Protein AF-A0A920QM39-F1 (afdb_monomer)

pLDDT: mean 79.37, std 17.91, range [29.55, 96.56]

Secondary structure (DSSP, 8-state):
-EEEE-SSEEEEE-----SS--------EEEEESSS---------TTT-EEEEEEEEETTEEEEEEEE------SSSGGGGG----------GGGS---B-TTT--B------EEEEPPTT--TT-EEEEHHHHHHHHHHHHTT----SSGGG-SS-TTS--SSPPPGGG--

Mean predicted aligned error: 9.25 Å

Solvent-accessible surface area (backbone atoms only — not comparable to full-atom values): 10254 Å² total; per-residue (Å²): 91,33,27,42,33,37,91,22,28,29,39,25,39,81,75,74,96,64,101,68,76,88,82,80,61,76,48,52,76,42,69,38,56,57,95,84,52,75,64,71,77,74,89,66,62,68,86,52,24,24,39,30,42,41,42,79,73,57,88,55,26,38,40,35,40,57,74,42,60,23,57,55,41,91,62,96,54,72,66,41,58,67,49,85,61,51,81,24,60,32,72,58,71,77,23,56,51,52,37,43,37,44,87,76,60,48,75,53,80,88,68,82,69,47,81,42,75,46,56,95,88,60,50,74,33,25,33,34,31,30,52,56,53,27,51,50,46,31,52,61,32,53,74,64,41,64,70,31,98,47,79,94,35,37,84,72,53,89,84,62,86,61,89,84,68,81,59,82,86,79,58,133

Foldseek 3Di:
DKWKAFQFWIAAADDDDDPDDDDADAADEDEDEDPPDPPPDPPPDLLQYFYWYWDDPDQQKIKIDGPAFRDQDDDPDPCSNVRPDGDNGAHPPQNYAQQQDQEQRDGDPDGDIDMDHDDPPDDHRMIMGRVVSSVVNNVVNPVSHFFPPDPPSDSDDQPDDDPCRDDPVPDD

Structure (mmCIF, N/CA/C/O backbone):
data_AF-A0A920QM39-F1
#
_entry.id   AF-A0A920QM39-F1
#
loop_
_atom_site.group_PDB
_atom_site.id
_atom_site.type_symbol
_atom_site.label_atom_id
_atom_site.label_alt_id
_atom_site.label_comp_id
_atom_site.label_asym_id
_atom_site.label_entity_id
_atom_site.label_seq_id
_atom_site.pdbx_PDB_ins_code
_atom_site.Cartn_x
_atom_site.Cartn_y
_atom_site.Cartn_z
_atom_site.occupancy
_atom_site.B_iso_or_equiv
_atom_site.auth_seq_id
_atom_site.auth_comp_id
_atom_site.auth_asym_id
_atom_site.auth_atom_id
_atom_site.pdbx_PDB_model_num
ATOM 1 N N . MET A 1 1 ? -19.073 -0.508 3.713 1.00 88.88 1 MET A N 1
ATOM 2 C CA . MET A 1 1 ? -17.638 -0.469 3.355 1.00 88.88 1 MET A CA 1
ATOM 3 C C . MET A 1 1 ? -17.481 -0.889 1.905 1.00 88.88 1 MET A C 1
ATOM 5 O O . MET A 1 1 ? -18.348 -1.595 1.390 1.00 88.88 1 MET A O 1
ATOM 9 N N . VAL A 1 2 ? -16.412 -0.438 1.258 1.00 91.12 2 VAL A N 1
ATOM 10 C CA . VAL A 1 2 ? -16.083 -0.749 -0.137 1.00 91.12 2 VAL A CA 1
ATOM 11 C C . VAL A 1 2 ? -14.698 -1.377 -0.187 1.00 91.12 2 VAL A C 1
ATOM 13 O O . VAL A 1 2 ? -13.801 -0.955 0.542 1.00 91.12 2 VAL A O 1
ATOM 16 N N . ARG A 1 3 ? -14.530 -2.377 -1.046 1.00 94.12 3 ARG A N 1
ATOM 17 C CA . ARG A 1 3 ? -13.224 -2.898 -1.421 1.00 94.12 3 ARG A CA 1
ATOM 18 C C . ARG A 1 3 ? -12.789 -2.209 -2.709 1.00 94.12 3 ARG A C 1
ATOM 20 O O . ARG A 1 3 ? -13.507 -2.231 -3.712 1.00 94.12 3 ARG A O 1
ATOM 27 N N . VAL A 1 4 ? -11.619 -1.588 -2.670 1.00 92.69 4 VAL A N 1
ATOM 28 C CA . VAL A 1 4 ? -10.991 -0.954 -3.827 1.00 92.69 4 VAL A CA 1
ATOM 29 C C . VAL A 1 4 ? -9.941 -1.911 -4.359 1.00 92.69 4 VAL A C 1
ATOM 31 O O . VAL A 1 4 ? -8.912 -2.126 -3.724 1.00 92.69 4 VAL A O 1
ATOM 34 N N . ASN A 1 5 ? -10.225 -2.519 -5.505 1.00 95.19 5 ASN A N 1
ATOM 35 C CA . ASN A 1 5 ? -9.326 -3.456 -6.160 1.00 95.19 5 ASN A CA 1
ATOM 36 C C . ASN A 1 5 ? -8.409 -2.706 -7.127 1.00 95.19 5 ASN A C 1
ATOM 38 O O . ASN A 1 5 ? -8.879 -1.956 -7.990 1.00 95.19 5 ASN A O 1
ATOM 42 N N . THR A 1 6 ? -7.113 -2.946 -6.994 1.00 95.00 6 THR A N 1
ATOM 43 C CA . THR A 1 6 ? -6.061 -2.442 -7.875 1.00 95.00 6 THR A CA 1
ATOM 44 C C . THR A 1 6 ? -5.504 -3.586 -8.727 1.00 95.00 6 THR A C 1
ATOM 46 O O . THR A 1 6 ? -5.947 -4.730 -8.633 1.00 95.00 6 THR A O 1
ATOM 49 N N . GLU A 1 7 ? -4.516 -3.300 -9.577 1.00 95.31 7 GLU A N 1
ATOM 50 C CA . GLU A 1 7 ? -3.866 -4.331 -10.396 1.00 95.31 7 GLU A CA 1
ATOM 51 C C . GLU A 1 7 ? -3.104 -5.380 -9.558 1.00 95.31 7 GLU A C 1
ATOM 53 O O . GLU A 1 7 ? -3.021 -6.544 -9.952 1.00 95.31 7 GLU A O 1
ATOM 58 N N . ILE A 1 8 ? -2.575 -4.989 -8.393 1.00 96.44 8 ILE A N 1
ATOM 59 C CA . ILE A 1 8 ? -1.690 -5.835 -7.570 1.00 96.44 8 ILE A CA 1
ATOM 60 C C . ILE A 1 8 ? -2.297 -6.221 -6.220 1.00 96.44 8 ILE A C 1
ATOM 62 O O . ILE A 1 8 ? -1.632 -6.871 -5.418 1.00 96.44 8 ILE A O 1
ATOM 66 N N . GLY A 1 9 ? -3.537 -5.826 -5.929 1.00 95.75 9 GLY A N 1
ATOM 67 C CA . GLY A 1 9 ? -4.114 -6.066 -4.616 1.00 95.75 9 GLY A CA 1
ATOM 68 C C . GLY A 1 9 ? -5.436 -5.357 -4.375 1.00 95.75 9 GLY A C 1
ATOM 69 O O . GLY A 1 9 ? -6.193 -5.069 -5.302 1.00 95.75 9 GLY A O 1
ATOM 70 N N . TYR A 1 10 ? -5.728 -5.098 -3.104 1.00 95.56 10 TYR A N 1
ATOM 71 C CA . TYR A 1 10 ? -6.900 -4.333 -2.702 1.00 95.56 10 TYR A CA 1
ATOM 72 C C . TYR A 1 10 ? -6.719 -3.701 -1.328 1.00 95.56 10 TYR A C 1
ATOM 74 O O . TYR A 1 10 ? -5.891 -4.138 -0.530 1.00 95.56 10 TYR A O 1
ATOM 82 N N . PHE A 1 11 ? -7.551 -2.710 -1.028 1.00 94.25 11 PHE A N 1
ATOM 83 C CA . PHE A 1 11 ? -7.744 -2.223 0.333 1.00 94.25 11 PHE A CA 1
ATOM 84 C C . PHE A 1 11 ? -9.229 -1.987 0.627 1.00 94.25 11 PHE A C 1
ATOM 86 O O . PHE A 1 11 ? -10.0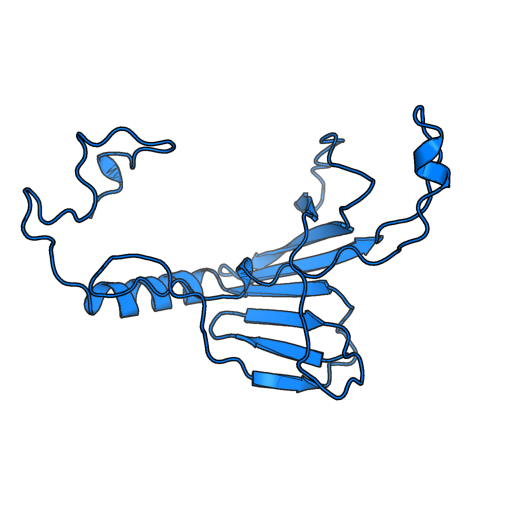38 -1.805 -0.289 1.00 94.25 11 PHE A O 1
ATOM 93 N N . VAL A 1 12 ? -9.592 -1.986 1.908 1.00 92.69 12 VAL A N 1
ATOM 94 C CA . VAL A 1 12 ? -10.978 -1.828 2.364 1.00 92.69 12 VAL A CA 1
ATOM 95 C C . VAL A 1 12 ? -11.168 -0.474 3.033 1.00 92.69 12 VAL A C 1
ATOM 97 O O . VAL A 1 12 ? -10.503 -0.141 4.012 1.00 92.69 12 VAL A O 1
ATOM 100 N N . ALA A 1 13 ? -12.124 0.298 2.524 1.00 88.50 13 ALA A N 1
ATOM 101 C CA . ALA A 1 13 ? -12.404 1.654 2.968 1.00 88.50 13 ALA A CA 1
ATOM 102 C C . ALA A 1 13 ? -13.851 1.842 3.443 1.00 88.50 13 ALA A C 1
ATOM 104 O O . ALA A 1 13 ? -14.788 1.135 3.043 1.00 88.50 13 ALA A O 1
ATOM 105 N N . ARG A 1 14 ? -14.051 2.856 4.291 1.00 85.88 14 ARG A N 1
ATOM 106 C CA . ARG A 1 14 ? -15.384 3.392 4.580 1.00 85.88 14 ARG A CA 1
ATOM 107 C C . ARG A 1 14 ? -15.861 4.220 3.391 1.00 85.88 14 ARG A C 1
ATOM 109 O O . ARG A 1 14 ?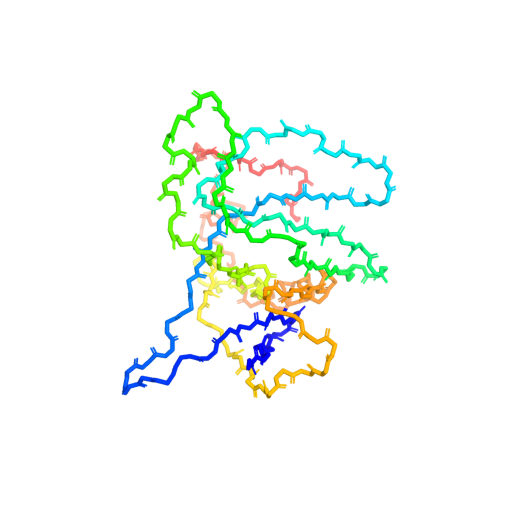 -15.070 4.845 2.696 1.00 85.88 14 ARG A O 1
ATOM 116 N N . VAL A 1 15 ? -17.170 4.200 3.172 1.00 81.38 15 VAL A N 1
ATOM 117 C CA . VAL A 1 15 ? -17.829 5.053 2.182 1.00 81.38 15 VAL A CA 1
ATOM 118 C C . VAL A 1 15 ? -18.588 6.106 2.964 1.00 81.38 15 VAL A C 1
ATOM 120 O O . VAL A 1 15 ? -19.407 5.753 3.813 1.00 81.38 15 VAL A O 1
ATOM 123 N N . PHE A 1 16 ? -18.310 7.371 2.682 1.00 75.50 16 PHE A N 1
ATOM 124 C CA . PHE A 1 16 ? -19.074 8.492 3.209 1.00 75.50 16 PHE A CA 1
ATOM 125 C C . PHE A 1 16 ? -20.003 8.987 2.102 1.00 75.50 16 PHE A C 1
ATOM 127 O O . PHE A 1 16 ? -19.559 9.260 0.989 1.00 75.50 16 PHE A O 1
ATOM 134 N N . GLY A 1 17 ? -21.304 9.051 2.387 1.00 64.69 17 GLY A N 1
ATOM 135 C CA . GLY A 1 17 ? -22.278 9.609 1.455 1.00 64.69 17 GLY A CA 1
ATOM 136 C C . GLY A 1 17 ? -22.144 11.128 1.425 1.00 64.69 17 GLY A C 1
ATOM 137 O O . GLY A 1 17 ? -22.541 11.790 2.378 1.00 64.69 17 GLY A O 1
ATOM 138 N N . GLY A 1 18 ? -21.576 11.674 0.352 1.00 61.56 18 GLY A N 1
ATOM 139 C CA . GLY A 1 18 ? -21.442 13.113 0.128 1.00 61.56 18 GLY A CA 1
ATOM 140 C C . GLY A 1 18 ? -21.564 13.453 -1.358 1.00 61.56 18 GLY A C 1
ATOM 141 O O . GLY A 1 18 ? -21.238 12.635 -2.213 1.00 61.56 18 GLY A O 1
ATOM 142 N N . GLN A 1 19 ? -22.053 14.657 -1.670 1.00 48.56 19 GLN A N 1
ATOM 143 C CA . GLN A 1 19 ? -22.350 15.103 -3.043 1.00 48.56 19 GLN A CA 1
ATOM 144 C C . GLN A 1 19 ? -21.109 15.391 -3.908 1.00 48.56 19 GLN A C 1
ATOM 146 O O . GLN A 1 19 ? -21.244 15.613 -5.109 1.00 48.56 19 GLN A O 1
ATOM 151 N N . LYS A 1 20 ? -19.905 15.400 -3.328 1.00 46.44 20 LYS A N 1
ATOM 152 C CA . LYS A 1 20 ? -18.647 15.631 -4.043 1.00 46.44 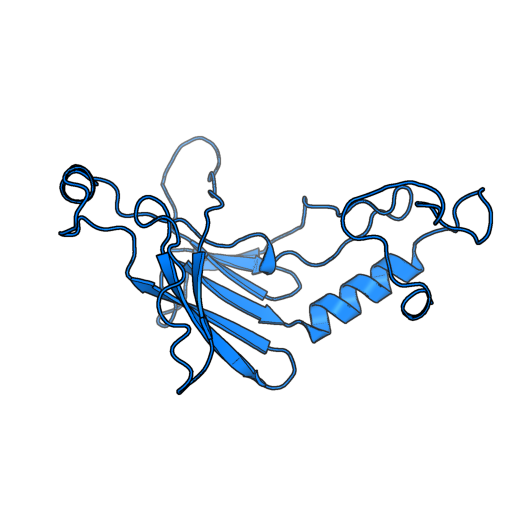20 LYS A CA 1
ATOM 153 C C . LYS A 1 20 ? -17.600 14.650 -3.534 1.00 46.44 20 LYS A C 1
ATOM 155 O O . LYS A 1 20 ? -17.257 14.705 -2.364 1.00 46.44 20 LYS A O 1
ATOM 160 N N . GLU A 1 21 ? -17.180 13.768 -4.438 1.00 50.00 21 GLU A N 1
ATOM 161 C CA . GLU A 1 21 ? -15.933 12.990 -4.461 1.00 50.00 21 GLU A CA 1
ATOM 162 C C . GLU A 1 21 ? -15.513 12.287 -3.153 1.00 50.00 21 GLU A C 1
ATOM 164 O O . GLU A 1 21 ? -15.209 12.896 -2.133 1.00 50.00 21 GLU A O 1
ATOM 169 N N . CYS A 1 22 ? -15.435 10.953 -3.196 1.00 42.34 22 CYS A N 1
ATOM 170 C CA . CYS A 1 22 ? -14.924 10.143 -2.089 1.00 42.34 22 CYS A CA 1
ATOM 171 C C . CYS A 1 22 ? -13.432 10.441 -1.849 1.00 42.34 22 CYS A C 1
ATOM 173 O O . CYS A 1 22 ? -12.568 9.880 -2.520 1.00 42.34 22 CYS A O 1
ATOM 175 N N . VAL A 1 23 ? -13.130 11.308 -0.882 1.00 41.72 23 VAL A N 1
ATOM 176 C CA . VAL A 1 23 ? -11.761 11.571 -0.422 1.00 41.72 23 VAL A CA 1
ATOM 177 C C . VAL A 1 23 ? -11.283 10.384 0.406 1.00 41.72 23 VAL A C 1
ATOM 179 O O . VAL A 1 23 ? -11.894 10.025 1.413 1.00 41.72 23 VAL A O 1
ATOM 182 N N . LEU A 1 24 ? -10.175 9.779 -0.011 1.00 45.09 24 LEU A N 1
ATOM 183 C CA . LEU A 1 24 ? -9.554 8.669 0.692 1.00 45.09 24 LEU A CA 1
ATOM 184 C C . LEU A 1 24 ? -8.197 9.122 1.246 1.00 45.09 24 LEU A C 1
ATOM 186 O O . LEU A 1 24 ? -7.283 9.448 0.494 1.00 45.09 24 LEU A O 1
ATOM 190 N N . VAL A 1 25 ? -8.066 9.169 2.572 1.00 45.00 25 VAL A N 1
ATOM 191 C CA . VAL A 1 25 ? -6.897 9.742 3.264 1.00 45.0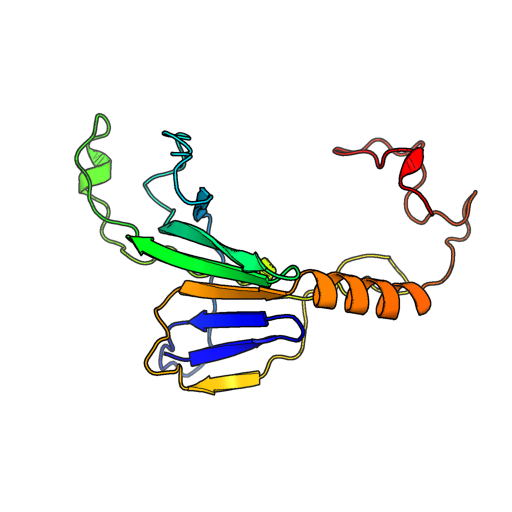0 25 VAL A CA 1
ATOM 192 C C . VAL A 1 25 ? -5.814 8.682 3.511 1.00 45.00 25 VAL A C 1
ATOM 194 O O . VAL A 1 25 ? -6.108 7.552 3.908 1.00 45.00 25 VAL A O 1
ATOM 197 N N . LEU A 1 26 ? -4.556 9.059 3.262 1.00 38.09 26 LEU A N 1
ATOM 198 C CA . LEU A 1 26 ? -3.334 8.297 3.545 1.00 38.09 26 LEU A CA 1
ATOM 199 C C . LEU A 1 26 ? -2.803 8.665 4.938 1.00 38.09 26 LEU A C 1
ATOM 201 O O . LEU A 1 26 ? -2.615 9.851 5.197 1.00 38.09 26 LEU A O 1
ATOM 205 N N . LEU A 1 27 ? -2.489 7.692 5.799 1.00 52.66 27 LEU A N 1
ATOM 206 C CA . LEU A 1 27 ? -1.886 7.948 7.116 1.00 52.66 27 LEU A CA 1
ATOM 207 C C . LEU A 1 27 ? -0.900 6.843 7.537 1.00 52.66 27 LEU A C 1
ATOM 209 O O . LEU A 1 27 ? -0.793 5.808 6.891 1.00 52.66 27 LEU A O 1
ATOM 213 N N . LEU A 1 28 ? -0.097 7.131 8.562 1.00 44.19 28 LEU A N 1
ATOM 214 C CA . LEU A 1 28 ? 1.066 6.356 9.009 1.00 44.19 28 LEU A CA 1
ATOM 215 C C . LEU A 1 28 ? 0.642 5.120 9.830 1.00 44.19 28 LEU A C 1
ATOM 217 O O . LEU A 1 28 ? -0.314 5.178 10.599 1.00 44.19 28 LEU A O 1
ATOM 221 N N . PHE A 1 29 ? 1.384 4.013 9.734 1.00 47.53 29 PHE A N 1
ATOM 222 C CA . PHE A 1 29 ? 1.049 2.759 10.427 1.00 47.53 29 PHE A CA 1
ATOM 223 C C . PHE A 1 29 ? 2.114 2.336 11.428 1.00 47.53 29 PHE A C 1
ATOM 225 O O . PHE A 1 29 ? 3.306 2.603 11.261 1.00 47.53 29 PHE A O 1
ATOM 232 N N . ARG A 1 30 ? 1.669 1.623 12.464 1.00 45.88 30 ARG A N 1
ATOM 233 C CA . ARG A 1 30 ? 2.528 0.898 13.392 1.00 45.88 30 ARG A CA 1
ATOM 234 C C . ARG A 1 30 ? 2.382 -0.594 13.145 1.00 45.88 30 ARG A C 1
ATOM 236 O O . ARG A 1 30 ? 1.311 -1.148 13.358 1.00 45.88 30 ARG A O 1
ATOM 243 N N . THR A 1 31 ? 3.461 -1.233 12.726 1.00 47.94 31 THR A N 1
ATOM 244 C CA . THR A 1 31 ? 3.435 -2.617 12.248 1.00 47.94 31 THR A CA 1
ATOM 245 C C . THR A 1 31 ? 3.869 -3.605 13.326 1.00 47.94 31 THR A C 1
ATOM 247 O O . THR A 1 31 ? 4.900 -3.401 13.968 1.00 47.94 31 THR A O 1
ATOM 250 N N . THR A 1 32 ? 3.136 -4.705 13.472 1.00 46.56 32 THR A N 1
ATOM 251 C CA . THR A 1 32 ? 3.663 -5.981 13.970 1.00 46.56 32 THR A CA 1
ATOM 252 C C . THR A 1 32 ? 3.952 -6.866 12.758 1.00 46.56 32 THR A C 1
ATOM 254 O O . THR A 1 32 ? 3.116 -6.977 11.864 1.00 46.56 32 THR A O 1
ATOM 257 N N . LEU A 1 33 ? 5.161 -7.423 12.668 1.00 35.69 33 LEU A N 1
ATOM 258 C CA . LEU A 1 33 ? 5.562 -8.335 11.594 1.00 35.69 33 LEU A CA 1
ATOM 259 C C . LEU A 1 33 ? 5.726 -9.734 12.187 1.00 35.69 33 LEU A C 1
ATOM 261 O O . LEU A 1 33 ? 6.586 -9.925 13.039 1.00 35.69 33 LEU A O 1
ATOM 265 N N . GLY A 1 34 ? 4.935 -10.692 11.698 1.00 30.42 34 GLY A N 1
ATOM 266 C CA . GLY A 1 34 ? 5.154 -12.122 11.922 1.00 30.42 34 GLY A CA 1
ATOM 267 C C . GLY A 1 34 ? 4.822 -12.662 13.323 1.00 30.42 34 GLY A C 1
ATOM 268 O O . GLY A 1 34 ? 4.890 -11.981 14.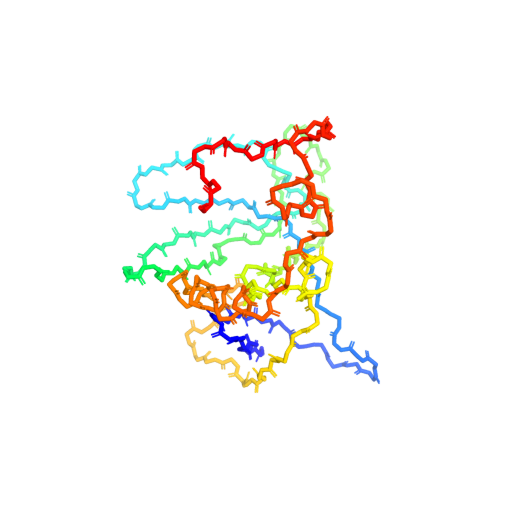346 1.00 30.42 34 GLY A O 1
ATOM 269 N N . LYS A 1 35 ? 4.461 -13.952 13.368 1.00 38.56 35 LYS A N 1
ATOM 270 C CA . LYS A 1 35 ? 4.258 -14.707 14.612 1.00 38.56 35 LYS A CA 1
ATOM 271 C C . LYS A 1 35 ? 5.585 -14.820 15.367 1.00 38.56 35 LYS A C 1
ATOM 273 O O . LYS A 1 35 ? 6.474 -15.543 14.936 1.00 38.56 35 LYS A O 1
ATOM 278 N N . GLY A 1 36 ? 5.675 -14.165 16.521 1.00 35.25 36 GLY A N 1
ATOM 279 C CA . GLY A 1 36 ? 6.707 -14.434 17.528 1.00 35.25 36 GLY A CA 1
ATOM 280 C C . GLY A 1 36 ? 7.787 -13.366 17.673 1.00 35.25 36 GLY A C 1
ATOM 281 O O . GLY A 1 36 ? 8.363 -13.259 18.753 1.00 35.25 36 GLY A O 1
ATOM 282 N N . GLU A 1 37 ? 7.999 -12.503 16.681 1.00 29.55 37 GLU A N 1
ATOM 283 C CA . GLU A 1 37 ? 8.884 -11.351 16.847 1.00 29.55 37 GLU A CA 1
ATOM 284 C C . GLU A 1 37 ? 8.055 -10.114 17.154 1.00 29.55 37 GLU A C 1
ATOM 286 O O . GLU A 1 37 ? 7.538 -9.397 16.299 1.00 29.55 37 GLU A O 1
ATOM 291 N N . THR A 1 38 ? 7.908 -9.868 18.452 1.00 32.28 38 THR A N 1
ATOM 292 C CA . THR A 1 38 ? 7.393 -8.595 18.932 1.00 32.28 38 THR A CA 1
ATOM 293 C C . THR A 1 38 ? 8.382 -7.538 18.448 1.00 32.28 38 THR A C 1
ATOM 295 O O . THR A 1 38 ? 9.430 -7.367 19.072 1.00 32.28 38 THR A O 1
ATOM 298 N N . PHE A 1 39 ? 8.076 -6.815 17.362 1.00 36.41 39 PHE A N 1
ATOM 299 C CA . PHE A 1 39 ? 8.722 -5.531 17.081 1.00 36.41 39 PHE A CA 1
ATOM 300 C C . PHE A 1 39 ? 8.287 -4.583 18.201 1.00 36.41 39 PHE A C 1
ATOM 302 O O . PHE A 1 39 ? 7.319 -3.821 18.146 1.00 36.41 39 PHE A O 1
ATOM 309 N N . SER A 1 40 ? 8.959 -4.783 19.324 1.00 34.84 40 SER A N 1
ATOM 310 C CA . SER A 1 40 ? 8.757 -4.148 20.593 1.00 34.84 40 SER A CA 1
ATOM 311 C C . SER A 1 40 ? 8.990 -2.666 20.380 1.00 34.84 40 SER A C 1
ATOM 313 O O . SER A 1 40 ? 10.090 -2.214 20.082 1.00 34.84 40 SER A O 1
ATOM 315 N N . ARG A 1 41 ? 7.919 -1.892 20.555 1.00 40.34 41 ARG A N 1
ATOM 316 C CA . ARG A 1 41 ? 8.033 -0.504 21.005 1.00 40.34 41 ARG A CA 1
ATOM 317 C C . ARG A 1 41 ? 8.885 0.439 20.142 1.00 40.34 41 ARG A C 1
ATOM 319 O O . ARG A 1 41 ? 9.524 1.330 20.698 1.00 40.34 41 ARG A O 1
ATOM 326 N N . SER A 1 42 ? 8.789 0.415 18.809 1.00 43.38 42 SER A N 1
ATOM 327 C CA . SER A 1 42 ? 9.125 1.657 18.094 1.00 43.38 42 SER A CA 1
ATOM 328 C C . SER A 1 42 ? 8.142 2.743 18.569 1.00 43.38 42 SER A C 1
ATOM 330 O O . SER A 1 42 ? 6.921 2.535 18.604 1.00 43.38 42 SER A O 1
ATOM 332 N N . ARG A 1 43 ? 8.674 3.862 19.079 1.00 52.69 43 ARG A N 1
ATOM 333 C CA . ARG A 1 43 ? 7.929 5.022 19.612 1.00 52.69 43 ARG A CA 1
ATOM 334 C C . ARG A 1 43 ? 7.248 5.786 18.473 1.00 52.69 43 ARG A C 1
ATOM 336 O O . ARG A 1 43 ? 7.501 6.961 18.252 1.00 52.69 43 ARG A O 1
ATOM 343 N N . THR A 1 44 ? 6.436 5.084 17.699 1.00 58.59 44 THR A N 1
ATOM 344 C CA . THR A 1 44 ? 5.609 5.672 16.658 1.00 58.59 44 THR A CA 1
ATOM 345 C C . THR A 1 44 ? 4.534 6.546 17.298 1.00 58.59 44 THR A C 1
ATOM 347 O O . THR A 1 44 ? 4.106 6.308 18.430 1.00 58.59 44 THR A O 1
ATOM 350 N N . ASN A 1 45 ? 4.130 7.579 16.566 1.00 67.94 45 ASN A N 1
ATOM 351 C CA . ASN A 1 45 ? 3.161 8.562 17.007 1.00 67.94 45 ASN A CA 1
ATOM 352 C C . ASN A 1 45 ? 1.806 7.911 17.362 1.00 67.94 45 ASN A C 1
ATOM 354 O O . ASN A 1 45 ? 1.047 7.504 16.481 1.00 67.94 45 ASN A O 1
ATOM 358 N N . LEU A 1 46 ? 1.492 7.847 18.659 1.00 72.75 46 LEU A N 1
ATOM 359 C CA . LEU A 1 46 ? 0.228 7.306 19.182 1.00 72.75 46 LEU A CA 1
ATOM 360 C C . LEU A 1 46 ? -0.998 8.149 18.804 1.00 72.75 46 LEU A C 1
ATOM 362 O O . LEU A 1 46 ? -2.121 7.672 18.916 1.00 72.75 46 LEU A O 1
ATOM 366 N N . TRP A 1 47 ? -0.781 9.383 18.350 1.00 75.88 47 TRP A N 1
ATOM 367 C CA . TRP A 1 47 ? -1.833 10.324 17.990 1.00 75.88 47 TRP A CA 1
ATOM 368 C C . TRP A 1 47 ? -2.397 10.068 16.589 1.00 75.88 47 TRP A C 1
ATOM 370 O O . TRP A 1 47 ? -3.479 10.548 16.275 1.00 75.88 47 TRP A O 1
ATOM 380 N N . ALA A 1 48 ? -1.661 9.358 15.728 1.00 74.50 48 ALA A N 1
ATOM 381 C CA . ALA A 1 48 ? -1.942 9.337 14.291 1.00 74.50 48 ALA A CA 1
ATOM 382 C C . ALA A 1 48 ? -1.719 7.976 13.613 1.00 74.50 48 ALA A C 1
ATOM 384 O O . ALA A 1 48 ? -1.663 7.927 12.387 1.00 74.50 48 ALA A O 1
ATOM 385 N N . THR A 1 49 ? -1.548 6.885 14.372 1.00 77.31 49 THR A N 1
ATOM 386 C CA . THR A 1 49 ? -1.232 5.574 13.785 1.00 77.31 49 THR A CA 1
ATOM 387 C C . THR A 1 49 ? -2.139 4.451 14.258 1.00 77.31 49 THR A C 1
ATOM 389 O O . THR A 1 49 ? -2.427 4.309 15.446 1.00 77.31 49 THR A O 1
ATOM 392 N N . ASN A 1 50 ? -2.538 3.612 13.302 1.00 82.19 50 ASN A N 1
ATOM 393 C CA . ASN A 1 50 ? -3.189 2.337 13.569 1.00 82.19 50 ASN A CA 1
ATOM 394 C C . ASN A 1 50 ? -2.140 1.279 13.931 1.00 82.19 50 ASN A C 1
ATOM 396 O O . ASN A 1 50 ? -1.055 1.239 13.342 1.00 82.19 50 ASN A O 1
ATOM 400 N N . LEU A 1 51 ? -2.486 0.394 14.866 1.00 83.81 51 LEU A N 1
ATOM 401 C CA . LEU A 1 51 ? -1.766 -0.858 15.071 1.00 83.81 51 LEU A CA 1
ATOM 402 C C . LEU A 1 51 ? -2.239 -1.851 14.012 1.00 83.81 51 LEU A C 1
ATOM 404 O O . LEU A 1 51 ? -3.429 -2.164 13.958 1.00 83.81 51 LEU A O 1
ATOM 408 N N . VAL A 1 52 ? -1.314 -2.342 13.196 1.00 85.88 52 VAL A N 1
ATOM 409 C CA . VAL A 1 52 ? -1.596 -3.314 12.140 1.00 85.88 52 VAL A CA 1
ATOM 410 C C . VAL A 1 52 ? -0.754 -4.559 12.306 1.00 85.88 52 VAL A C 1
ATOM 412 O O . VAL A 1 52 ? 0.397 -4.478 12.732 1.00 85.88 52 VAL A O 1
ATOM 415 N N . ASP A 1 53 ? -1.328 -5.682 11.905 1.00 88.12 53 ASP A N 1
ATOM 416 C CA . ASP A 1 53 ? -0.632 -6.948 11.769 1.00 88.12 53 ASP A CA 1
ATOM 417 C C . ASP A 1 53 ? -0.348 -7.234 10.303 1.00 88.12 53 ASP A C 1
ATOM 419 O O . ASP A 1 53 ? -1.262 -7.183 9.479 1.00 88.12 53 ASP A O 1
ATOM 423 N N . ILE A 1 54 ? 0.914 -7.513 9.981 1.00 90.50 54 ILE A N 1
ATOM 424 C CA . ILE A 1 54 ? 1.362 -7.832 8.628 1.00 90.50 54 ILE A CA 1
ATOM 425 C C . ILE A 1 54 ? 1.779 -9.299 8.586 1.00 90.50 54 ILE A C 1
ATOM 427 O O . ILE A 1 54 ? 2.700 -9.726 9.288 1.00 90.50 54 ILE A O 1
ATOM 431 N N . GLN A 1 55 ? 1.119 -10.054 7.713 1.00 90.81 55 GLN A N 1
ATOM 432 C CA . GLN A 1 55 ? 1.321 -11.484 7.535 1.00 90.81 55 GLN A CA 1
ATOM 433 C C . GLN A 1 55 ? 1.654 -11.807 6.081 1.00 90.81 55 GLN A C 1
ATOM 435 O O . GLN A 1 55 ? 0.932 -11.412 5.160 1.00 90.81 55 GLN A O 1
ATOM 440 N N . GLU A 1 56 ? 2.712 -12.587 5.884 1.00 92.31 56 GLU A N 1
ATOM 441 C CA . GLU A 1 56 ? 3.004 -13.210 4.599 1.00 92.31 56 GLU A CA 1
ATOM 442 C C . GLU A 1 56 ? 2.080 -14.420 4.392 1.00 92.31 56 GLU A C 1
ATOM 444 O O . GLU A 1 56 ? 1.951 -15.279 5.262 1.00 92.31 56 GLU A O 1
ATOM 449 N N . GLN A 1 57 ? 1.417 -14.473 3.239 1.00 91.00 57 GLN A N 1
ATOM 450 C CA . GLN A 1 57 ? 0.508 -15.552 2.829 1.00 91.00 57 GLN A CA 1
ATOM 451 C C . GLN A 1 57 ? 1.193 -16.553 1.874 1.00 91.00 57 GLN A C 1
ATOM 453 O O . GLN A 1 57 ? 0.541 -17.445 1.336 1.00 91.00 57 GLN A O 1
ATOM 458 N N . GLY A 1 58 ? 2.503 -16.393 1.652 1.00 91.19 58 GLY A N 1
ATOM 459 C CA . GLY A 1 58 ? 3.309 -17.157 0.698 1.00 91.19 58 GLY A CA 1
ATOM 460 C C . GLY A 1 58 ? 3.238 -16.618 -0.736 1.00 91.19 58 GLY A C 1
ATOM 461 O O . GLY A 1 58 ? 2.290 -15.930 -1.117 1.00 91.19 58 GLY A O 1
ATOM 462 N N . GLY A 1 59 ? 4.265 -16.921 -1.540 1.00 89.69 59 GLY A N 1
ATOM 463 C CA . GLY A 1 59 ? 4.337 -16.532 -2.960 1.00 89.69 59 GLY A CA 1
ATOM 464 C C . GLY A 1 59 ? 4.257 -15.019 -3.182 1.00 89.69 59 GLY A C 1
ATOM 465 O O . GLY A 1 59 ? 3.462 -14.557 -3.996 1.00 89.69 59 GLY A O 1
ATOM 466 N N . GLY A 1 60 ? 4.959 -14.235 -2.356 1.00 90.81 60 GLY A N 1
ATOM 467 C CA . GLY A 1 60 ? 4.966 -12.772 -2.451 1.00 90.81 60 GLY A CA 1
ATOM 468 C C . GLY A 1 60 ? 3.646 -12.087 -2.080 1.00 90.81 60 GLY A C 1
ATOM 469 O O . GLY A 1 60 ? 3.493 -10.885 -2.297 1.00 90.81 60 GLY A O 1
ATOM 470 N N . LYS A 1 61 ? 2.676 -12.810 -1.512 1.00 95.75 61 LYS A N 1
ATOM 471 C CA . LYS A 1 61 ? 1.394 -12.240 -1.088 1.00 95.75 61 LYS A CA 1
ATOM 472 C C . LYS A 1 61 ? 1.455 -11.811 0.365 1.00 95.75 61 LYS A C 1
ATOM 474 O O . LYS A 1 61 ? 1.861 -12.575 1.237 1.00 95.75 61 LYS A O 1
ATOM 479 N N . TRP A 1 62 ? 0.978 -10.606 0.627 1.00 95.44 62 TRP A N 1
ATOM 480 C CA . TRP A 1 62 ? 0.986 -9.994 1.946 1.00 95.44 62 TRP A CA 1
ATOM 481 C C . TRP A 1 62 ? -0.409 -9.518 2.301 1.00 95.44 62 TRP A C 1
ATOM 483 O O . TRP A 1 62 ? -1.090 -8.899 1.482 1.00 95.44 62 TRP A O 1
ATOM 493 N N . LYS A 1 63 ? -0.819 -9.788 3.539 1.00 94.19 63 LYS A N 1
ATOM 494 C CA . LYS A 1 63 ? -2.051 -9.262 4.120 1.00 94.19 63 LYS A CA 1
ATOM 495 C C . LYS A 1 63 ? -1.705 -8.393 5.320 1.00 94.19 63 LYS A C 1
ATOM 497 O O . LYS A 1 63 ? -0.914 -8.791 6.169 1.00 94.19 63 LYS A O 1
ATOM 502 N N . MET A 1 64 ? -2.307 -7.217 5.379 1.00 92.38 64 MET A N 1
ATOM 503 C CA . MET A 1 64 ? -2.241 -6.299 6.503 1.00 92.38 64 MET A CA 1
ATOM 504 C C . MET A 1 64 ? -3.649 -6.127 7.056 1.00 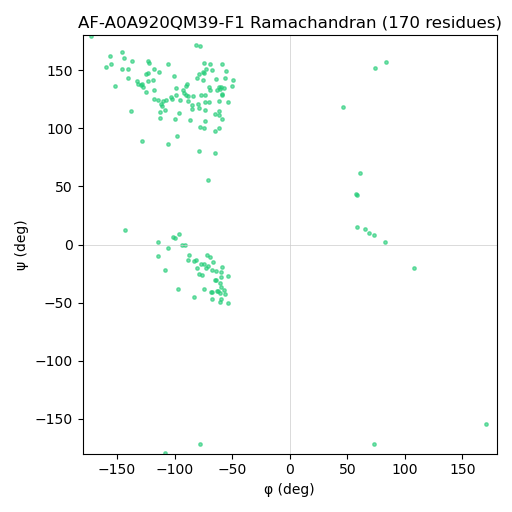92.38 64 MET A C 1
ATOM 506 O O . MET A 1 64 ? -4.550 -5.770 6.303 1.00 92.38 64 MET A O 1
ATOM 510 N N . ASN A 1 65 ? -3.830 -6.367 8.351 1.00 91.06 65 ASN A N 1
ATOM 511 C CA . ASN A 1 65 ? -5.109 -6.167 9.031 1.00 91.06 65 ASN A CA 1
ATOM 512 C C . ASN A 1 65 ? -4.942 -5.124 10.135 1.00 91.06 65 ASN A C 1
ATOM 514 O O . ASN A 1 65 ? -3.925 -5.112 10.834 1.00 91.06 65 ASN A O 1
ATOM 518 N N . VAL A 1 66 ? -5.941 -4.265 10.328 1.00 87.56 66 VAL A N 1
ATOM 519 C CA . VAL A 1 66 ? -5.944 -3.317 11.451 1.00 87.56 66 VAL A CA 1
ATOM 520 C C . VAL A 1 66 ? -6.358 -4.045 12.729 1.00 87.56 66 VAL A C 1
ATOM 522 O O . VAL A 1 66 ? -7.478 -4.531 12.836 1.00 87.56 66 VAL A O 1
ATOM 525 N N . LEU A 1 67 ? -5.459 -4.096 13.715 1.00 85.81 67 LEU A N 1
ATOM 526 C CA . LEU A 1 67 ? -5.724 -4.685 15.032 1.00 85.81 67 LEU A CA 1
ATOM 527 C C . LEU A 1 67 ? -6.423 -3.699 15.969 1.00 85.81 67 LEU A C 1
ATOM 529 O O . LEU A 1 67 ? -7.356 -4.054 16.682 1.00 85.81 67 LEU A O 1
ATOM 533 N N . SER A 1 68 ? -5.945 -2.452 16.007 1.00 84.56 68 SER A N 1
ATOM 534 C CA . SER A 1 68 ? -6.549 -1.401 16.827 1.00 84.56 68 SER A CA 1
ATOM 535 C C . SER A 1 68 ? -6.311 -0.029 16.214 1.00 84.56 68 SER A C 1
ATOM 537 O O . SER A 1 68 ? -5.182 0.279 15.824 1.00 84.56 68 SER A O 1
ATOM 539 N N . GLY A 1 69 ? -7.351 0.800 16.194 1.00 81.81 69 GLY A N 1
ATOM 540 C CA . GLY A 1 69 ? -7.267 2.181 15.737 1.00 81.81 69 GLY A CA 1
ATOM 541 C C . GLY A 1 69 ? -6.648 3.141 16.755 1.00 81.81 69 GLY A C 1
ATOM 542 O O . GLY A 1 69 ? -6.139 2.748 17.815 1.00 81.81 69 GLY A O 1
ATOM 543 N N . ILE A 1 70 ? -6.729 4.425 16.421 1.00 85.94 70 ILE A N 1
ATOM 544 C CA . ILE A 1 70 ? -6.377 5.523 17.318 1.00 85.94 70 ILE A CA 1
ATOM 545 C C . ILE A 1 70 ? -7.431 5.593 18.432 1.00 85.94 70 ILE A C 1
ATOM 547 O O . ILE A 1 70 ? -8.624 5.459 18.179 1.00 85.94 70 ILE A O 1
ATOM 551 N N . GLN A 1 71 ? -6.994 5.757 19.678 1.00 87.44 71 GLN A N 1
ATOM 552 C CA . GLN A 1 71 ? -7.892 5.856 20.830 1.00 87.44 71 GLN A CA 1
ATOM 553 C C . GLN A 1 71 ? -7.217 6.620 21.972 1.00 87.44 71 GLN A C 1
ATOM 555 O O . GLN A 1 71 ? -5.981 6.591 22.049 1.00 87.44 71 GLN A O 1
ATOM 560 N N . PRO A 1 72 ? -7.993 7.248 22.876 1.00 89.69 72 PRO A N 1
ATOM 561 C CA . PRO A 1 72 ? -7.469 7.772 24.129 1.00 89.69 72 PRO A CA 1
ATOM 562 C C . PRO A 1 72 ? -6.641 6.727 24.873 1.00 89.69 72 PRO A C 1
ATOM 564 O O . PRO A 1 72 ? -7.038 5.564 24.978 1.00 89.69 72 PRO A O 1
ATOM 567 N N . ARG A 1 73 ? -5.491 7.132 25.415 1.00 84.19 73 ARG A N 1
ATOM 568 C CA . ARG A 1 73 ? -4.646 6.252 26.235 1.00 84.19 73 ARG A CA 1
ATOM 569 C C . ARG A 1 73 ? -4.054 6.998 27.416 1.00 84.19 73 ARG A C 1
ATOM 571 O O . ARG A 1 73 ? -3.784 8.194 27.352 1.00 84.19 73 ARG A O 1
ATOM 578 N N . GLU A 1 74 ? -3.810 6.261 28.491 1.00 86.25 74 GLU A N 1
ATOM 579 C CA . GLU A 1 74 ? -3.009 6.769 29.596 1.00 86.25 74 GLU A CA 1
ATOM 580 C C . GLU A 1 74 ? -1.524 6.768 29.220 1.00 86.25 74 GLU A C 1
ATOM 582 O O . GLU A 1 74 ? -1.027 5.852 28.560 1.00 86.25 74 GLU A O 1
ATOM 587 N N . GLY A 1 75 ? -0.800 7.802 29.637 1.00 83.12 75 GLY A N 1
ATOM 588 C CA . GLY A 1 75 ? 0.625 7.929 29.377 1.00 83.12 75 GLY A CA 1
ATOM 589 C C . GLY A 1 75 ? 1.238 9.112 30.115 1.00 83.12 75 GLY A C 1
ATOM 590 O O . GLY A 1 75 ? 0.551 9.843 30.826 1.00 83.12 75 GLY A O 1
ATOM 591 N N . LYS A 1 76 ? 2.552 9.298 29.935 1.00 85.94 76 LYS A N 1
ATOM 592 C CA . LYS A 1 76 ? 3.293 10.440 30.500 1.00 85.94 76 LYS A CA 1
ATOM 593 C C . LYS A 1 76 ? 2.742 11.776 29.994 1.00 85.94 76 LYS A C 1
ATOM 595 O O . LYS A 1 76 ? 2.715 12.755 30.733 1.00 85.94 76 LYS A O 1
ATOM 600 N N . ASP A 1 77 ? 2.326 11.795 28.734 1.00 86.19 77 ASP A N 1
ATOM 601 C CA . ASP A 1 77 ? 1.667 12.933 28.117 1.00 86.19 77 ASP A CA 1
ATOM 602 C C . ASP A 1 77 ? 0.161 12.884 28.415 1.00 86.19 77 ASP A C 1
ATOM 604 O O . ASP A 1 77 ? -0.535 11.948 28.012 1.00 86.19 77 ASP A O 1
ATOM 608 N N . LYS A 1 78 ? -0.334 13.890 29.147 1.00 89.88 78 LYS A N 1
ATOM 609 C CA . LYS A 1 78 ? -1.746 13.996 29.540 1.00 89.88 78 LYS A CA 1
ATOM 610 C C . LYS A 1 78 ? -2.662 14.239 28.340 1.00 89.88 78 LYS A C 1
ATOM 612 O O . LYS A 1 78 ? -3.849 13.923 28.428 1.00 89.88 78 LYS A O 1
ATOM 617 N N . ASP A 1 79 ? -2.136 14.755 27.231 1.00 89.31 79 ASP A N 1
ATOM 618 C CA . ASP A 1 79 ? -2.938 15.047 26.048 1.00 89.31 79 ASP A CA 1
ATOM 619 C C . ASP A 1 79 ? -3.341 13.782 25.277 1.00 89.31 79 ASP A C 1
ATOM 621 O O . ASP A 1 79 ? -4.345 13.795 24.568 1.00 89.31 79 ASP A O 1
ATOM 625 N N . LEU A 1 80 ? -2.684 12.639 25.521 1.00 85.75 80 LEU A N 1
ATOM 626 C CA . LEU A 1 80 ? -3.104 11.339 24.976 1.00 85.75 80 LEU A CA 1
ATOM 627 C C . LEU A 1 80 ? -4.520 10.928 25.413 1.00 85.75 80 LEU A C 1
ATOM 629 O O . LEU A 1 80 ? -5.174 10.154 24.716 1.00 85.75 80 LEU A O 1
ATOM 633 N N . LYS A 1 81 ? -5.026 11.457 26.537 1.00 89.81 81 LYS A N 1
ATOM 634 C CA . LYS A 1 81 ? -6.412 11.236 26.988 1.00 89.81 81 LYS A CA 1
ATOM 635 C C . LYS A 1 81 ? -7.435 12.082 26.221 1.00 89.81 81 LYS A C 1
ATOM 637 O O . LYS A 1 81 ? -8.622 11.789 26.290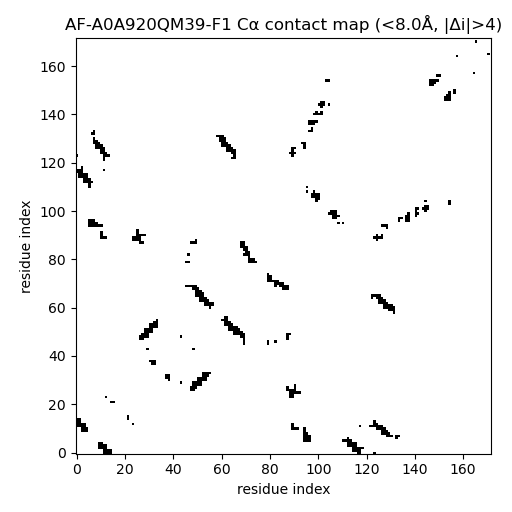 1.00 89.81 81 LYS A O 1
ATOM 642 N N . LYS A 1 82 ? -6.992 13.127 25.514 1.00 90.50 82 LYS A N 1
ATOM 643 C CA . LYS A 1 82 ? -7.852 14.091 24.803 1.00 90.50 82 LYS A CA 1
ATOM 644 C C . LYS A 1 82 ? -8.091 13.730 23.335 1.00 90.50 82 LYS A C 1
ATOM 646 O O . LYS A 1 82 ? -8.784 14.463 22.635 1.00 90.50 82 LYS A O 1
ATOM 651 N N . ILE A 1 83 ? -7.510 12.633 22.854 1.00 87.88 83 ILE A N 1
ATOM 652 C CA . ILE A 1 83 ? -7.700 12.148 21.486 1.00 87.88 83 ILE A CA 1
ATOM 653 C C . ILE A 1 83 ? -9.184 11.821 21.277 1.00 87.88 83 ILE A C 1
ATOM 655 O O . ILE A 1 83 ? -9.699 10.877 21.861 1.00 87.88 83 ILE A O 1
ATOM 659 N N . PHE A 1 84 ? -9.877 12.593 20.442 1.00 87.94 84 PHE A N 1
ATOM 660 C CA . PHE A 1 84 ? -11.312 12.412 20.172 1.00 87.94 84 PHE A CA 1
ATOM 661 C C . PHE A 1 84 ? -11.598 11.802 18.790 1.00 87.94 84 PHE A C 1
ATOM 663 O O . PHE A 1 84 ? -12.752 11.547 18.453 1.00 87.94 84 PHE A O 1
ATOM 670 N N . TRP A 1 85 ? -10.563 11.566 17.978 1.00 85.88 85 TRP A N 1
ATOM 671 C CA . TRP A 1 85 ? -10.671 10.889 16.686 1.00 85.88 85 TRP A CA 1
ATOM 672 C C . TRP A 1 85 ? -10.234 9.428 16.806 1.00 85.88 85 TRP A C 1
ATOM 674 O O . TRP A 1 85 ? -9.313 9.102 17.553 1.00 85.88 85 TRP A O 1
ATOM 684 N N . GLY A 1 86 ? -10.897 8.549 16.052 1.00 80.25 86 GLY A N 1
ATOM 685 C CA . GLY A 1 86 ? -10.599 7.111 16.047 1.00 80.25 86 GLY A CA 1
ATOM 686 C C . GLY A 1 86 ? -10.050 6.574 14.727 1.00 80.25 86 GLY A C 1
ATOM 687 O O . GLY A 1 86 ? -9.624 5.422 14.655 1.00 80.25 86 GLY A O 1
ATOM 688 N N . ASP A 1 87 ? -10.077 7.384 13.668 1.00 78.81 87 ASP A N 1
ATOM 689 C CA . ASP A 1 87 ? -9.734 6.939 12.321 1.00 78.81 87 ASP A CA 1
ATOM 690 C C . ASP A 1 87 ? -8.270 7.253 11.987 1.00 78.81 87 ASP A C 1
ATOM 692 O O . ASP A 1 87 ? -7.884 8.417 11.890 1.00 78.81 87 ASP A O 1
ATOM 696 N N . GLY A 1 88 ? -7.456 6.207 11.825 1.00 75.56 88 GLY A N 1
ATOM 697 C CA . GLY A 1 88 ? -6.070 6.311 11.360 1.00 75.56 88 GLY A CA 1
ATOM 698 C C . GLY A 1 88 ? -5.885 6.080 9.859 1.00 75.56 88 GLY A C 1
ATOM 699 O O . GLY A 1 88 ? -4.750 5.956 9.416 1.00 75.56 88 GLY A O 1
ATOM 700 N N . GLY A 1 89 ? -6.965 5.994 9.077 1.00 80.31 89 GLY A N 1
ATOM 701 C CA . GLY A 1 89 ? -6.918 5.848 7.621 1.00 80.31 89 GLY A CA 1
ATOM 702 C C . GLY A 1 89 ? -6.490 4.464 7.116 1.00 80.31 89 GLY A C 1
ATOM 703 O O . GLY A 1 89 ? -6.350 3.503 7.876 1.00 80.31 89 GLY A O 1
ATOM 704 N N . VAL A 1 90 ? -6.284 4.371 5.794 1.00 83.12 90 VAL A N 1
ATOM 705 C CA . VAL A 1 90 ? -5.957 3.125 5.071 1.00 83.12 90 VAL A CA 1
ATOM 706 C C . VAL A 1 90 ? -4.706 3.317 4.205 1.00 83.12 90 VAL A C 1
ATOM 708 O O . VAL A 1 90 ? -4.561 4.345 3.539 1.00 83.12 90 VAL A O 1
ATOM 711 N N . HIS A 1 91 ? -3.796 2.332 4.177 1.00 82.75 91 HIS A N 1
ATOM 712 C CA . HIS A 1 91 ? -2.549 2.424 3.407 1.00 82.75 91 HIS A CA 1
ATOM 713 C C . HIS A 1 91 ? -2.770 2.153 1.913 1.00 82.75 91 HIS A C 1
ATOM 715 O O . HIS A 1 91 ? -2.504 1.068 1.401 1.00 82.75 91 HIS A O 1
ATOM 721 N N . GLN A 1 92 ? -3.233 3.153 1.175 1.00 84.44 92 GLN A N 1
ATOM 722 C CA . GLN A 1 92 ? -3.565 2.990 -0.244 1.00 84.44 92 GLN A CA 1
ATOM 723 C C . GLN A 1 92 ? -2.337 2.733 -1.121 1.00 84.44 92 GLN A C 1
ATOM 725 O O . 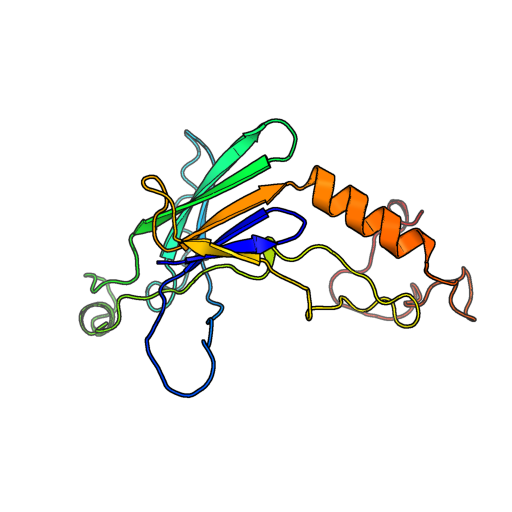GLN A 1 92 ? -2.374 1.894 -2.022 1.00 84.44 92 GLN A O 1
ATOM 730 N N . ASN A 1 93 ? -1.233 3.437 -0.858 1.00 88.31 93 ASN A N 1
ATOM 731 C CA . ASN A 1 93 ? -0.089 3.493 -1.772 1.00 88.31 93 ASN A CA 1
ATOM 732 C C . ASN A 1 93 ? 0.546 2.122 -2.039 1.00 88.31 93 ASN A C 1
ATOM 734 O O . ASN A 1 93 ? 0.997 1.878 -3.150 1.00 88.31 93 ASN A O 1
ATOM 738 N N . ILE A 1 94 ? 0.541 1.207 -1.062 1.00 88.81 94 ILE A N 1
ATOM 739 C CA . ILE A 1 94 ? 1.134 -0.137 -1.237 1.00 88.81 94 ILE A CA 1
ATOM 740 C C . ILE A 1 94 ? 0.332 -1.032 -2.179 1.00 88.81 94 ILE A C 1
ATOM 742 O O . ILE A 1 94 ? 0.867 -2.009 -2.687 1.00 88.81 94 ILE A O 1
ATOM 746 N N . THR A 1 95 ? -0.934 -0.703 -2.425 1.00 92.25 95 THR A N 1
ATOM 747 C CA . THR A 1 95 ? -1.765 -1.434 -3.388 1.00 92.25 95 THR A CA 1
ATOM 748 C C . THR A 1 95 ? -1.627 -0.890 -4.805 1.00 92.25 95 THR A C 1
ATOM 750 O O . THR A 1 95 ? -2.132 -1.510 -5.733 1.00 92.25 95 THR A O 1
ATOM 753 N N . HIS A 1 96 ? -0.954 0.243 -5.012 1.00 91.75 96 HIS A N 1
ATOM 754 C CA . HIS A 1 96 ? -0.777 0.822 -6.341 1.00 91.75 96 HIS A CA 1
ATOM 755 C C . HIS A 1 96 ? 0.473 0.244 -7.003 1.00 91.75 96 HIS A C 1
ATOM 757 O O . HIS A 1 96 ? 1.561 0.223 -6.426 1.00 91.75 96 HIS A O 1
ATOM 763 N N . ALA A 1 97 ? 0.309 -0.260 -8.223 1.00 92.50 97 ALA A N 1
ATOM 764 C CA . ALA A 1 97 ? 1.370 -0.960 -8.929 1.00 92.50 97 ALA A CA 1
ATOM 765 C C . ALA A 1 97 ? 2.452 0.013 -9.401 1.00 92.50 97 ALA A C 1
ATOM 767 O O . ALA A 1 97 ? 2.174 1.174 -9.692 1.00 92.50 97 ALA A O 1
ATOM 768 N N . VAL A 1 98 ? 3.701 -0.441 -9.513 1.00 91.00 98 VAL A N 1
ATOM 769 C CA . VAL A 1 98 ? 4.798 0.438 -9.938 1.00 91.00 98 VAL A CA 1
ATOM 770 C C . VAL A 1 98 ? 4.703 0.707 -11.441 1.00 91.00 98 VAL A C 1
ATOM 772 O O . VAL A 1 98 ? 5.118 -0.108 -12.261 1.00 91.00 98 VAL A O 1
ATOM 775 N N . HIS A 1 99 ? 4.162 1.871 -11.802 1.00 90.81 99 HIS A N 1
ATOM 776 C CA . HIS A 1 99 ? 4.051 2.357 -13.181 1.00 90.81 99 HIS A CA 1
ATOM 777 C C . HIS A 1 99 ? 5.084 3.469 -13.423 1.00 90.81 99 HIS A C 1
ATOM 779 O O . HIS A 1 99 ? 4.774 4.637 -13.195 1.00 90.81 99 HIS A O 1
ATOM 785 N N . PRO A 1 100 ? 6.334 3.156 -13.810 1.00 88.75 100 PRO A N 1
ATOM 786 C CA . PRO A 1 100 ? 7.295 4.179 -14.195 1.00 88.75 100 PRO A CA 1
ATOM 787 C C . PRO A 1 100 ? 6.886 4.802 -15.532 1.00 88.75 100 PRO A C 1
ATOM 789 O O . PRO A 1 100 ? 6.786 4.104 -16.541 1.00 88.75 100 PRO A O 1
ATOM 792 N N . ASP A 1 101 ? 6.695 6.117 -15.550 1.00 88.38 101 ASP A N 1
ATOM 793 C CA . ASP A 1 101 ? 6.475 6.887 -16.766 1.00 88.38 101 ASP A CA 1
ATOM 794 C C . ASP A 1 101 ? 7.607 6.609 -17.777 1.00 88.38 101 ASP A C 1
ATOM 796 O O . ASP A 1 101 ? 8.781 6.840 -17.457 1.00 88.38 101 ASP A O 1
ATOM 800 N N . PRO A 1 102 ? 7.296 6.138 -18.999 1.00 87.19 102 PRO A N 1
ATOM 801 C CA . PRO A 1 102 ? 8.296 5.811 -20.013 1.00 87.19 102 PRO A CA 1
ATOM 802 C C . PRO A 1 102 ? 9.287 6.936 -20.344 1.00 87.19 102 PRO A C 1
ATOM 804 O O . PRO A 1 102 ? 10.420 6.660 -20.764 1.00 87.19 102 PRO A O 1
ATOM 807 N N . ILE A 1 103 ? 8.873 8.195 -20.153 1.00 84.75 103 ILE A N 1
ATOM 808 C CA . ILE A 1 103 ? 9.618 9.396 -20.549 1.00 84.75 103 ILE A CA 1
ATOM 809 C C . ILE A 1 103 ? 10.421 10.006 -19.395 1.00 84.75 103 ILE A C 1
ATOM 811 O O . ILE A 1 103 ? 11.531 10.468 -19.615 1.00 84.75 103 ILE A O 1
ATOM 815 N N . SER A 1 104 ? 9.922 10.028 -18.167 1.00 83.25 104 SER A N 1
ATOM 816 C CA . SER A 1 104 ? 10.603 10.658 -17.024 1.00 83.25 104 SER A CA 1
ATOM 817 C C . SER A 1 104 ? 11.159 9.642 -16.027 1.00 83.25 104 SER A C 1
ATOM 819 O O . SER A 1 104 ? 12.089 9.949 -15.278 1.00 83.25 104 SER A O 1
ATOM 821 N N . GLY A 1 105 ? 10.618 8.421 -16.018 1.00 81.44 105 GLY A N 1
ATOM 822 C CA . GLY A 1 105 ? 10.869 7.411 -14.993 1.00 81.44 105 GLY A CA 1
ATOM 823 C C . GLY A 1 105 ? 10.187 7.705 -13.651 1.00 81.44 105 GLY A C 1
ATOM 824 O O . GLY A 1 105 ? 10.480 7.022 -12.671 1.00 81.44 105 GLY A O 1
ATOM 825 N N . MET A 1 106 ? 9.314 8.717 -13.567 1.00 85.69 106 MET A N 1
ATOM 826 C CA . MET A 1 106 ? 8.537 9.013 -12.358 1.00 85.69 106 MET A CA 1
ATOM 827 C C . MET A 1 106 ? 7.400 8.004 -12.180 1.00 85.69 106 MET A C 1
ATOM 829 O O . MET A 1 106 ? 6.856 7.501 -13.153 1.00 85.69 106 MET A O 1
ATOM 833 N N . HIS A 1 107 ? 7.025 7.705 -10.938 1.00 88.50 107 HIS A N 1
ATOM 834 C CA . HIS A 1 107 ? 5.900 6.810 -10.669 1.00 88.50 107 HIS A CA 1
ATOM 835 C C . HIS A 1 107 ? 4.557 7.498 -10.970 1.00 88.50 107 HIS A C 1
ATOM 837 O O . HIS A 1 107 ? 4.288 8.589 -10.463 1.00 88.50 107 HIS A O 1
ATOM 843 N N . CYS A 1 108 ? 3.701 6.845 -11.757 1.00 90.12 108 CYS A N 1
ATOM 844 C CA . CYS A 1 108 ? 2.355 7.306 -12.079 1.00 90.12 108 CYS A CA 1
ATOM 845 C C . CYS A 1 108 ? 1.345 6.853 -11.012 1.00 90.12 108 CYS A C 1
ATOM 847 O O . CYS A 1 108 ? 0.960 5.685 -10.956 1.00 90.12 108 CYS A O 1
ATOM 849 N N . TRP A 1 109 ? 0.882 7.799 -10.192 1.00 86.56 109 TRP A N 1
ATOM 850 C CA . TRP A 1 109 ? -0.083 7.537 -9.115 1.00 86.56 109 TRP A CA 1
ATOM 851 C C . TRP A 1 109 ? -1.533 7.403 -9.589 1.00 86.56 109 TRP A C 1
ATOM 853 O O . TRP A 1 109 ? -2.333 6.746 -8.929 1.00 86.56 109 TRP A O 1
ATOM 863 N N . HIS A 1 110 ? -1.892 8.008 -10.724 1.00 87.81 110 HIS A N 1
ATOM 864 C CA . HIS A 1 110 ? -3.251 7.921 -11.250 1.00 87.81 110 HIS A CA 1
ATOM 865 C C . HIS A 1 110 ? -3.449 6.565 -11.936 1.00 87.81 110 HIS A C 1
ATOM 867 O O . HIS A 1 110 ? -3.018 6.362 -13.070 1.00 87.81 110 HIS A O 1
ATOM 873 N N . GLN A 1 111 ? -4.099 5.635 -11.239 1.00 88.12 111 GLN A N 1
ATOM 874 C CA . GLN A 1 111 ? -4.317 4.269 -11.712 1.00 88.12 111 GLN A CA 1
ATOM 875 C C . GLN A 1 111 ? -5.802 3.926 -11.699 1.00 88.12 111 GLN A C 1
ATOM 877 O O . GLN A 1 111 ? -6.564 4.377 -10.846 1.00 88.12 111 GLN A O 1
ATOM 882 N N . LYS A 1 112 ? -6.222 3.098 -12.658 1.00 90.50 112 LYS A N 1
ATOM 883 C CA . LYS A 1 112 ? -7.587 2.574 -12.694 1.00 90.50 112 LYS A CA 1
ATOM 884 C C . LYS A 1 112 ? -7.790 1.596 -11.537 1.00 90.50 112 LYS A C 1
ATOM 886 O O . LYS A 1 112 ? -7.004 0.667 -11.368 1.00 90.50 112 LYS A O 1
ATOM 891 N N . VAL A 1 113 ? -8.898 1.756 -10.821 1.00 91.25 113 VAL A N 1
ATOM 892 C CA . VAL A 1 113 ? -9.340 0.836 -9.765 1.00 91.25 113 VAL A CA 1
ATOM 893 C C . VAL A 1 113 ? -10.745 0.313 -10.052 1.00 91.25 113 VAL A C 1
ATOM 895 O O . VAL A 1 113 ? -11.511 0.927 -10.799 1.00 91.25 113 VAL A O 1
ATOM 898 N N . ARG A 1 114 ? -11.096 -0.832 -9.462 1.00 93.62 114 ARG A N 1
ATOM 899 C CA . ARG A 1 114 ? -12.454 -1.395 -9.487 1.00 93.62 114 ARG A CA 1
ATOM 900 C C . ARG A 1 114 ? -13.030 -1.397 -8.079 1.00 93.62 114 ARG A C 1
ATOM 902 O O . ARG A 1 114 ? -12.452 -1.987 -7.170 1.00 93.62 114 ARG A O 1
ATOM 909 N N . LEU A 1 115 ? -14.189 -0.772 -7.919 1.00 91.69 115 LEU A N 1
ATOM 910 C CA . LEU A 1 115 ? -14.922 -0.756 -6.658 1.00 91.69 115 LEU A CA 1
ATOM 911 C C . LEU A 1 115 ? -15.877 -1.945 -6.586 1.00 91.69 115 LEU A C 1
ATOM 913 O O . LEU A 1 115 ? -16.559 -2.261 -7.561 1.00 91.69 115 LEU A O 1
ATOM 917 N N . GLU A 1 116 ? -15.955 -2.576 -5.422 1.00 92.25 116 GLU A N 1
ATOM 918 C CA . GLU A 1 116 ? -17.001 -3.545 -5.103 1.00 92.25 116 GLU A CA 1
ATOM 919 C C . GLU A 1 116 ? -17.405 -3.440 -3.632 1.00 92.25 116 GLU A C 1
ATOM 921 O O . GLU A 1 116 ? -16.679 -2.887 -2.803 1.00 92.25 116 GLU A O 1
ATOM 926 N N . LYS A 1 117 ? -18.590 -3.950 -3.289 1.00 93.94 117 LYS A N 1
ATOM 927 C CA . LYS A 1 117 ? -19.018 -4.012 -1.889 1.00 93.94 117 LYS A CA 1
ATOM 928 C C . LYS A 1 117 ? -18.014 -4.860 -1.100 1.00 93.94 117 LYS A C 1
ATOM 930 O O . LYS A 1 117 ? -17.602 -5.913 -1.578 1.00 93.94 117 LYS A O 1
ATOM 935 N N . ALA A 1 118 ? -17.629 -4.393 0.089 1.00 93.12 118 ALA A N 1
ATOM 936 C CA . ALA A 1 118 ? -16.761 -5.170 0.972 1.00 93.12 118 ALA A CA 1
ATOM 937 C C . ALA A 1 118 ? -17.386 -6.544 1.276 1.00 93.12 118 ALA A C 1
ATOM 939 O O . ALA A 1 118 ? -18.612 -6.657 1.402 1.00 93.12 118 ALA A O 1
ATOM 940 N N . LYS A 1 119 ? -16.539 -7.570 1.362 1.00 95.25 119 LYS A N 1
ATOM 941 C CA . LYS A 1 119 ? -16.938 -8.949 1.660 1.00 95.25 119 LYS A CA 1
ATOM 942 C C . LYS A 1 119 ? -17.209 -9.130 3.156 1.00 95.25 119 LYS A C 1
ATOM 944 O O . LYS A 1 119 ? -16.960 -8.230 3.952 1.00 95.25 119 LYS A O 1
ATOM 949 N N . LEU A 1 120 ? -17.762 -10.283 3.533 1.00 94.25 120 LEU A N 1
ATOM 950 C CA . LEU A 1 120 ? -18.128 -10.571 4.926 1.00 94.25 120 LEU A CA 1
ATOM 951 C C . LEU A 1 120 ? -16.902 -10.642 5.853 1.00 94.25 120 LEU A C 1
ATOM 953 O O . LEU A 1 120 ? -17.003 -10.307 7.026 1.00 94.25 120 LEU A O 1
ATOM 957 N N . ASP A 1 121 ? -15.760 -11.061 5.313 1.00 93.25 121 ASP A N 1
ATOM 958 C CA . ASP A 1 121 ? -14.475 -11.203 5.997 1.00 93.25 121 ASP A CA 1
ATOM 959 C C . ASP A 1 121 ? -13.589 -9.946 5.918 1.00 93.25 121 ASP A C 1
ATOM 961 O O . ASP A 1 121 ? -12.480 -9.946 6.452 1.00 93.25 121 ASP A O 1
ATOM 965 N N . ASP A 1 122 ? -14.063 -8.885 5.256 1.00 94.62 122 ASP A N 1
ATOM 966 C CA . ASP A 1 122 ? -13.337 -7.622 5.134 1.00 94.62 122 ASP A CA 1
ATOM 967 C C . ASP A 1 122 ? -13.553 -6.724 6.349 1.00 94.62 122 ASP A C 1
ATOM 969 O O . ASP A 1 122 ? -14.683 -6.341 6.668 1.00 94.62 122 ASP A O 1
ATOM 973 N N . ASN A 1 123 ? -12.452 -6.267 6.939 1.00 92.75 123 ASN A N 1
ATOM 974 C CA . ASN A 1 123 ? -12.462 -5.232 7.963 1.00 92.75 123 ASN A CA 1
ATOM 975 C C . ASN A 1 123 ? -11.951 -3.904 7.408 1.00 92.75 123 ASN A C 1
ATOM 977 O O . ASN A 1 123 ? -11.197 -3.840 6.437 1.00 92.75 123 ASN A O 1
ATOM 981 N N . TYR A 1 124 ? -12.370 -2.805 8.032 1.00 89.75 124 TYR A N 1
ATOM 982 C CA . TYR A 1 124 ? -11.871 -1.484 7.666 1.00 89.75 124 TYR A CA 1
ATOM 983 C C . TYR A 1 124 ? -10.347 -1.408 7.822 1.00 89.75 124 TYR A C 1
ATOM 985 O O . TYR A 1 124 ? -9.817 -1.709 8.889 1.00 89.75 124 TYR A O 1
ATOM 993 N N . GLY A 1 125 ? -9.665 -0.946 6.774 1.00 87.81 125 GLY A N 1
ATOM 994 C CA . GLY A 1 125 ? -8.213 -0.821 6.763 1.00 87.81 125 GLY A CA 1
ATOM 995 C C . GLY A 1 125 ? -7.466 -2.104 6.419 1.00 87.81 125 GLY A C 1
ATOM 996 O O . GLY A 1 125 ? -6.239 -2.063 6.372 1.00 87.81 125 GLY A O 1
ATOM 997 N N . ASP A 1 126 ? -8.170 -3.201 6.121 1.00 92.56 126 ASP A N 1
ATOM 998 C CA . ASP A 1 126 ? -7.534 -4.385 5.555 1.00 92.56 126 ASP A CA 1
ATOM 999 C C . ASP A 1 126 ? -6.903 -4.042 4.204 1.00 92.56 126 ASP A C 1
ATOM 1001 O O . ASP A 1 126 ? -7.504 -3.367 3.359 1.00 92.56 126 ASP A O 1
ATOM 1005 N N . VAL A 1 127 ? -5.682 -4.527 4.004 1.00 93.81 127 VAL A N 1
ATOM 1006 C CA . VAL A 1 127 ? -4.917 -4.368 2.771 1.00 93.81 127 VAL A CA 1
ATOM 1007 C C . VAL A 1 127 ? -4.340 -5.712 2.356 1.00 93.81 127 VAL A C 1
ATOM 1009 O O . VAL A 1 127 ? -3.861 -6.490 3.177 1.00 93.81 127 VAL A O 1
ATOM 1012 N N . PHE A 1 128 ? -4.352 -5.974 1.058 1.00 96.06 128 PHE A N 1
ATOM 1013 C CA . PHE A 1 128 ? -3.711 -7.129 0.457 1.00 96.06 128 PHE A CA 1
ATOM 1014 C C . PHE A 1 128 ? -2.878 -6.689 -0.741 1.00 96.06 128 PHE A C 1
ATOM 1016 O O . PHE A 1 128 ? -3.334 -5.865 -1.537 1.00 96.06 128 PHE A O 1
ATOM 1023 N N . VAL A 1 129 ? -1.677 -7.246 -0.878 1.00 96.25 129 VAL A N 1
ATOM 1024 C CA . VAL A 1 129 ? -0.741 -6.926 -1.963 1.00 96.25 129 VAL A CA 1
ATOM 1025 C C . VAL A 1 129 ? -0.033 -8.187 -2.444 1.00 96.25 129 VAL A C 1
ATOM 1027 O O . VAL A 1 129 ? 0.331 -9.047 -1.649 1.00 96.25 129 VAL A O 1
ATOM 1030 N N . ASP A 1 130 ? 0.197 -8.259 -3.750 1.00 96.56 130 ASP A N 1
ATOM 1031 C CA . ASP A 1 130 ? 0.977 -9.284 -4.436 1.00 96.56 130 ASP A CA 1
ATOM 1032 C C . ASP A 1 130 ? 2.260 -8.651 -5.014 1.00 96.56 130 ASP A C 1
ATOM 1034 O O . ASP A 1 130 ? 2.225 -7.834 -5.943 1.00 96.56 130 ASP A O 1
ATOM 1038 N N . THR A 1 131 ? 3.412 -8.976 -4.420 1.00 94.19 131 THR A N 1
ATOM 1039 C CA . THR A 1 131 ? 4.708 -8.391 -4.795 1.00 94.19 131 THR A CA 1
ATOM 1040 C C . THR A 1 131 ? 5.270 -8.980 -6.088 1.00 94.19 131 THR A C 1
ATOM 1042 O O . THR A 1 131 ? 5.995 -8.284 -6.810 1.00 94.19 131 THR A O 1
ATOM 1045 N N . GLU A 1 132 ? 4.903 -10.214 -6.435 1.00 95.12 132 GLU A N 1
ATOM 1046 C CA . GLU A 1 132 ? 5.273 -10.838 -7.706 1.00 95.12 132 GLU A CA 1
ATOM 1047 C C . GLU A 1 132 ? 4.576 -10.115 -8.860 1.00 95.12 132 GLU A C 1
ATOM 1049 O O . GLU A 1 132 ? 5.245 -9.668 -9.797 1.00 95.12 132 GLU A O 1
ATOM 1054 N N . LYS A 1 133 ? 3.266 -9.863 -8.734 1.00 95.50 133 LYS A N 1
ATOM 1055 C CA . LYS A 1 133 ? 2.521 -9.029 -9.692 1.00 95.50 133 LYS A CA 1
ATOM 1056 C C . LYS A 1 133 ? 3.063 -7.611 -9.764 1.00 95.50 133 LYS A C 1
ATOM 1058 O O . LYS A 1 133 ? 3.209 -7.071 -10.857 1.00 95.50 133 LYS A O 1
ATOM 1063 N N . SER A 1 134 ? 3.402 -6.999 -8.628 1.00 94.56 134 SER A N 1
ATOM 1064 C CA . SER A 1 134 ? 4.034 -5.671 -8.621 1.00 94.56 134 SER A CA 1
ATOM 1065 C C . SER A 1 134 ? 5.320 -5.649 -9.456 1.00 94.56 134 SER A C 1
ATOM 1067 O O . SER A 1 134 ? 5.525 -4.752 -10.279 1.00 94.56 134 SER A O 1
ATOM 1069 N N . THR A 1 135 ? 6.143 -6.692 -9.327 1.00 94.06 135 THR A N 1
ATOM 1070 C CA . THR A 1 135 ? 7.381 -6.857 -10.097 1.00 94.06 135 THR A CA 1
ATOM 1071 C C . THR A 1 135 ? 7.111 -7.108 -11.583 1.00 94.06 135 THR A C 1
ATOM 1073 O O . THR A 1 135 ? 7.796 -6.548 -12.442 1.00 94.06 135 THR A O 1
ATOM 1076 N N . GLU A 1 136 ? 6.109 -7.922 -11.917 1.00 95.31 136 GLU A N 1
ATOM 1077 C CA . GLU A 1 136 ? 5.688 -8.163 -13.299 1.00 95.31 136 GLU A CA 1
ATOM 1078 C C . GLU A 1 136 ? 5.236 -6.864 -13.976 1.00 95.31 136 GLU A C 1
ATOM 1080 O O . GLU A 1 136 ? 5.716 -6.518 -15.061 1.00 95.31 136 GLU A O 1
ATOM 1085 N N . VAL A 1 137 ? 4.365 -6.105 -13.306 1.00 95.12 137 VAL A N 1
ATOM 1086 C CA . VAL A 1 137 ? 3.870 -4.817 -13.791 1.00 95.12 137 VAL A CA 1
ATOM 1087 C C . VAL A 1 137 ? 5.030 -3.847 -13.989 1.00 95.12 137 VAL A C 1
ATOM 1089 O O . VAL A 1 137 ? 5.142 -3.261 -15.069 1.00 95.12 137 VAL A O 1
ATOM 1092 N N . TYR A 1 138 ? 5.935 -3.737 -13.013 1.00 93.06 138 TYR A N 1
ATOM 1093 C CA . TYR A 1 138 ? 7.142 -2.922 -13.138 1.00 93.06 138 TYR A CA 1
ATOM 1094 C C . TYR A 1 138 ? 7.941 -3.281 -14.397 1.00 93.06 138 TYR A C 1
ATOM 1096 O O . TYR A 1 138 ? 8.243 -2.403 -15.206 1.00 93.06 138 TYR A O 1
ATOM 1104 N N . ARG A 1 139 ? 8.223 -4.571 -14.625 1.00 93.31 139 ARG A N 1
ATOM 1105 C CA . ARG A 1 139 ? 8.957 -5.044 -15.813 1.00 93.31 139 ARG A CA 1
ATOM 1106 C C . ARG A 1 139 ? 8.210 -4.741 -17.112 1.00 93.31 139 ARG A C 1
ATOM 1108 O O . ARG A 1 139 ? 8.830 -4.347 -18.098 1.00 93.31 139 ARG A O 1
ATOM 1115 N N . ARG A 1 140 ? 6.883 -4.897 -17.133 1.00 94.62 140 ARG A N 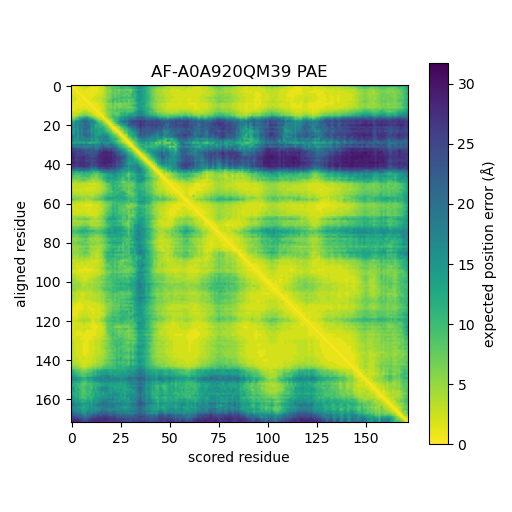1
ATOM 1116 C CA . ARG A 1 140 ? 6.043 -4.599 -18.304 1.00 94.62 140 ARG A CA 1
ATOM 1117 C C . ARG A 1 140 ? 6.098 -3.119 -18.681 1.00 94.62 140 ARG A C 1
ATOM 1119 O O . ARG A 1 140 ? 6.144 -2.795 -19.865 1.00 94.62 140 ARG A O 1
ATOM 1126 N N . TRP A 1 141 ? 6.106 -2.227 -17.695 1.00 92.62 141 TRP A N 1
ATOM 1127 C CA . TRP A 1 141 ? 6.265 -0.791 -17.922 1.00 92.62 141 TRP A CA 1
ATOM 1128 C C . TRP A 1 141 ? 7.703 -0.410 -18.270 1.00 92.62 141 TRP A C 1
ATOM 1130 O O . TRP A 1 141 ? 7.907 0.400 -19.170 1.00 92.62 141 TRP A O 1
ATOM 1140 N N . LEU A 1 142 ? 8.697 -1.043 -17.642 1.00 89.06 142 LEU A N 1
ATOM 1141 C CA . LEU A 1 142 ? 10.113 -0.813 -17.933 1.00 89.06 142 LEU A CA 1
ATOM 1142 C C . LEU A 1 142 ? 10.435 -1.065 -19.415 1.00 89.06 142 LEU A C 1
ATOM 1144 O O . LEU A 1 142 ? 11.133 -0.264 -20.032 1.00 89.06 142 LEU A O 1
ATOM 1148 N N . LYS A 1 143 ? 9.840 -2.105 -20.018 1.00 92.06 143 LYS A N 1
ATOM 1149 C CA . LYS A 1 143 ? 9.950 -2.414 -21.460 1.00 92.06 143 LYS A CA 1
ATOM 1150 C C . LYS A 1 143 ? 9.454 -1.293 -22.385 1.00 92.06 143 LYS A C 1
ATOM 1152 O O . LYS A 1 143 ? 9.796 -1.291 -23.560 1.00 92.06 143 LYS A O 1
ATOM 1157 N N . LYS A 1 144 ? 8.640 -0.359 -21.884 1.00 91.38 144 LYS A N 1
ATOM 1158 C CA . LYS A 1 144 ? 8.159 0.804 -22.649 1.00 91.38 144 LYS A CA 1
ATOM 1159 C C . LYS A 1 144 ? 9.104 2.001 -22.553 1.00 91.38 144 LYS A C 1
ATOM 1161 O O . LYS A 1 144 ? 8.930 2.966 -23.295 1.00 91.38 144 LYS A O 1
ATOM 1166 N N . THR A 1 145 ? 10.054 1.977 -21.619 1.00 86.88 145 THR A N 1
ATOM 1167 C CA . THR A 1 145 ? 10.957 3.104 -21.379 1.00 86.88 145 THR A CA 1
ATOM 1168 C C . THR A 1 145 ? 12.003 3.207 -22.488 1.00 86.88 145 THR A C 1
ATOM 1170 O O . THR A 1 145 ? 12.309 2.238 -23.181 1.00 86.88 145 THR A O 1
ATOM 1173 N N . ARG A 1 146 ? 12.546 4.412 -22.664 1.00 83.69 146 ARG A N 1
ATOM 1174 C CA . ARG A 1 146 ? 13.686 4.673 -23.549 1.00 83.69 146 ARG A CA 1
ATOM 1175 C C . ARG A 1 146 ? 14.889 5.103 -22.707 1.00 83.69 146 ARG A C 1
ATOM 1177 O O . ARG A 1 146 ? 14.671 5.758 -21.681 1.00 83.69 146 ARG A O 1
ATOM 1184 N N . PRO A 1 147 ? 16.124 4.786 -23.132 1.00 82.88 147 PRO A N 1
ATOM 1185 C CA . PRO A 1 147 ? 17.322 5.289 -22.472 1.00 82.88 147 PRO A CA 1
ATOM 1186 C C . PRO A 1 147 ? 17.307 6.818 -22.398 1.00 82.88 147 PRO A C 1
ATOM 1188 O O . PRO A 1 147 ? 16.751 7.495 -23.268 1.00 82.88 147 PRO A O 1
ATOM 1191 N N . ALA A 1 148 ? 17.917 7.375 -21.357 1.00 83.12 148 ALA A N 1
ATOM 1192 C CA . ALA A 1 148 ? 18.189 8.805 -21.308 1.00 83.12 148 ALA A CA 1
ATOM 1193 C C . ALA A 1 148 ? 19.261 9.189 -22.344 1.00 83.12 148 ALA A C 1
ATOM 1195 O O . ALA A 1 148 ? 20.108 8.360 -22.660 1.00 83.12 148 ALA A O 1
ATOM 1196 N N . PRO A 1 149 ? 19.295 10.448 -22.813 1.00 82.69 149 PRO A N 1
ATOM 1197 C CA . PRO A 1 149 ? 20.336 10.912 -23.737 1.00 82.69 149 PRO A CA 1
ATOM 1198 C C . PRO A 1 149 ? 21.730 11.025 -23.091 1.00 82.69 149 PRO A C 1
ATOM 1200 O O . PRO A 1 149 ? 22.709 11.263 -23.788 1.00 82.69 149 PRO A O 1
ATOM 1203 N N . GLY A 1 150 ? 21.825 10.911 -21.762 1.00 78.62 150 GLY A N 1
ATOM 1204 C CA . GLY A 1 150 ? 23.086 10.997 -21.030 1.00 78.62 150 GLY A CA 1
ATOM 1205 C C . GLY A 1 150 ? 23.889 9.686 -21.025 1.00 78.62 150 GLY A C 1
ATOM 1206 O O . GLY A 1 150 ? 23.375 8.642 -21.428 1.00 78.62 150 GLY A O 1
ATOM 1207 N N . PRO A 1 151 ? 25.133 9.727 -20.515 1.00 80.25 151 PRO A N 1
ATOM 1208 C CA . PRO A 1 151 ? 25.995 8.554 -20.362 1.00 80.25 151 PRO A CA 1
ATOM 1209 C C . PRO A 1 151 ? 25.289 7.375 -19.685 1.00 80.25 151 PRO A C 1
ATOM 1211 O O . PRO A 1 151 ? 24.503 7.567 -18.750 1.00 80.25 151 PRO A O 1
ATOM 1214 N N . GLU A 1 152 ? 25.581 6.160 -20.156 1.00 80.81 152 GLU A N 1
ATOM 1215 C CA . GLU A 1 152 ? 24.998 4.901 -19.661 1.00 80.81 152 GLU A CA 1
ATOM 1216 C C . GLU A 1 152 ? 23.459 4.828 -19.751 1.00 80.81 152 GLU A C 1
ATOM 1218 O O . GLU A 1 152 ? 22.822 4.008 -19.092 1.00 80.81 152 GLU A O 1
ATOM 1223 N N . GLY A 1 153 ? 22.816 5.717 -20.521 1.00 81.75 153 GLY A N 1
ATOM 1224 C CA . GLY A 1 153 ? 21.361 5.730 -20.686 1.00 81.75 153 GLY A CA 1
ATOM 1225 C C . GLY A 1 153 ? 20.581 6.066 -19.408 1.00 81.75 153 GLY A C 1
ATOM 1226 O O . GLY A 1 153 ? 19.361 5.878 -19.356 1.00 81.75 153 GLY A O 1
ATOM 1227 N N . LEU A 1 154 ? 21.248 6.569 -18.364 1.00 79.50 154 LEU A N 1
ATOM 1228 C CA . LEU A 1 154 ? 20.642 6.780 -17.051 1.00 79.50 154 LEU A CA 1
ATOM 1229 C C . LEU A 1 154 ? 19.912 8.123 -16.974 1.00 79.50 154 LEU A C 1
ATOM 1231 O O . LEU A 1 154 ? 20.522 9.189 -17.028 1.00 79.50 154 LEU A O 1
ATOM 1235 N N . ARG A 1 155 ? 18.599 8.093 -16.702 1.00 76.00 155 ARG A N 1
ATOM 1236 C CA . ARG A 1 155 ? 17.820 9.322 -16.413 1.00 76.00 155 ARG A CA 1
ATOM 1237 C C . ARG A 1 155 ? 18.283 10.024 -15.136 1.00 76.00 155 ARG A C 1
ATOM 1239 O O . ARG A 1 155 ? 18.041 11.211 -14.945 1.00 76.00 155 ARG A O 1
ATOM 1246 N N . ARG A 1 156 ? 18.922 9.276 -14.236 1.00 77.88 156 ARG A N 1
ATOM 1247 C CA . ARG A 1 156 ? 19.452 9.757 -12.957 1.00 77.88 156 ARG A CA 1
ATOM 1248 C C . ARG A 1 156 ? 20.925 9.342 -12.839 1.00 77.88 156 ARG A C 1
ATOM 1250 O O . ARG A 1 156 ? 21.188 8.271 -12.284 1.00 77.88 156 ARG A O 1
ATOM 1257 N N . PRO A 1 157 ? 21.870 10.162 -13.326 1.00 80.94 157 PRO A N 1
ATOM 1258 C CA . PRO A 1 157 ? 23.292 9.831 -13.315 1.00 80.94 157 PRO A CA 1
ATOM 1259 C C . PRO A 1 157 ? 23.867 9.557 -11.919 1.00 80.94 157 PRO A C 1
ATOM 1261 O O . PRO A 1 157 ? 23.359 10.043 -10.903 1.00 80.94 157 PRO A O 1
ATOM 1264 N N . LEU A 1 158 ? 24.961 8.791 -11.858 1.00 81.12 158 LEU A N 1
ATOM 1265 C CA . LEU A 1 158 ? 25.591 8.376 -10.595 1.00 81.12 158 LEU A CA 1
ATOM 1266 C C . LEU A 1 158 ? 26.338 9.502 -9.863 1.00 81.12 158 LEU A C 1
ATOM 1268 O O . LEU A 1 158 ? 26.587 9.374 -8.659 1.00 81.12 158 LEU A O 1
ATOM 1272 N N . TRP A 1 159 ? 26.705 10.576 -10.567 1.00 82.38 159 TRP A N 1
ATOM 1273 C CA . TRP A 1 159 ? 27.362 11.755 -9.989 1.00 82.38 159 TRP A CA 1
ATOM 1274 C C . TRP A 1 159 ? 26.379 12.730 -9.327 1.00 82.38 159 TRP A C 1
ATOM 1276 O O . TRP A 1 159 ? 26.799 13.595 -8.561 1.00 82.38 159 TRP A O 1
ATOM 1286 N N . LEU A 1 160 ? 25.071 12.587 -9.570 1.00 81.56 160 LEU A N 1
ATOM 1287 C CA . LEU A 1 160 ? 24.059 13.410 -8.915 1.00 81.56 160 LEU A CA 1
ATOM 1288 C C . LEU A 1 160 ? 23.906 12.975 -7.449 1.00 81.56 160 LEU A C 1
ATOM 1290 O O . LEU A 1 160 ? 23.479 11.849 -7.168 1.00 81.56 160 LEU A O 1
ATOM 1294 N N . LYS A 1 161 ? 24.246 13.869 -6.511 1.00 81.12 161 LYS A N 1
ATOM 1295 C CA . LYS A 1 161 ? 24.055 13.647 -5.068 1.00 81.12 161 LYS A CA 1
ATOM 1296 C C . LYS A 1 161 ? 22.565 13.497 -4.756 1.00 81.12 161 LYS A C 1
ATOM 1298 O O . LYS A 1 161 ? 21.753 14.304 -5.198 1.00 81.12 161 LYS A O 1
ATOM 1303 N N . ARG A 1 162 ? 22.209 12.473 -3.979 1.00 80.06 162 ARG A N 1
ATOM 1304 C CA . ARG A 1 162 ? 20.841 12.247 -3.495 1.00 80.06 162 ARG A CA 1
ATOM 1305 C C . ARG A 1 162 ? 20.819 11.333 -2.270 1.00 80.06 162 ARG A C 1
ATOM 1307 O O . ARG A 1 162 ? 21.705 10.481 -2.154 1.00 80.06 162 ARG A O 1
ATOM 1314 N N . PRO A 1 163 ? 19.797 11.464 -1.405 1.00 71.81 163 PRO A N 1
ATOM 1315 C CA . PRO A 1 163 ? 19.476 10.439 -0.421 1.00 71.81 163 PRO A CA 1
ATOM 1316 C C . PRO A 1 163 ? 19.212 9.112 -1.146 1.00 71.81 163 PRO A C 1
ATOM 1318 O O . PRO A 1 163 ? 18.518 9.105 -2.163 1.00 71.81 163 PRO A O 1
ATOM 1321 N N . LEU A 1 164 ? 19.782 8.010 -0.646 1.00 72.12 164 LEU A N 1
ATOM 1322 C CA . LEU A 1 164 ? 19.614 6.657 -1.201 1.00 72.12 164 LEU A CA 1
ATOM 1323 C C . LEU A 1 164 ? 20.118 6.517 -2.655 1.00 72.12 164 LEU A C 1
ATOM 1325 O O . LEU A 1 164 ? 19.368 6.210 -3.583 1.00 72.12 164 LEU A O 1
ATOM 1329 N N . LYS A 1 165 ? 21.422 6.751 -2.866 1.00 71.12 165 LYS A N 1
ATOM 1330 C CA . LYS A 1 165 ? 22.085 6.478 -4.152 1.00 71.12 165 LYS A CA 1
ATOM 1331 C C . LYS A 1 165 ? 21.932 4.987 -4.509 1.00 71.12 165 LYS A C 1
ATOM 1333 O O . LYS A 1 165 ? 22.268 4.152 -3.670 1.00 71.12 165 LYS A O 1
ATOM 1338 N N . PRO A 1 166 ? 21.480 4.639 -5.731 1.00 66.62 166 PRO A N 1
ATOM 1339 C CA . PRO A 1 166 ? 21.363 3.243 -6.128 1.00 66.62 166 PRO A CA 1
ATOM 1340 C C . PRO A 1 166 ? 22.745 2.567 -6.089 1.00 66.62 166 PRO A C 1
ATOM 1342 O O . PRO A 1 166 ? 23.723 3.163 -6.563 1.00 66.62 166 PRO A O 1
ATOM 1345 N N . PRO A 1 167 ? 22.854 1.359 -5.512 1.00 67.94 167 PRO A N 1
ATOM 1346 C CA . PRO A 1 167 ? 24.101 0.609 -5.513 1.00 67.94 167 PRO A CA 1
ATOM 1347 C C . PRO A 1 167 ? 24.486 0.242 -6.946 1.00 67.94 167 PRO A C 1
ATOM 1349 O O . PRO A 1 167 ? 23.633 -0.082 -7.771 1.00 67.94 167 PRO A O 1
ATOM 1352 N N . LYS A 1 168 ? 25.791 0.295 -7.237 1.00 66.75 168 LYS A N 1
ATOM 1353 C CA . LYS A 1 168 ? 26.328 0.044 -8.585 1.00 66.75 168 LYS A CA 1
ATOM 1354 C C . LYS A 1 168 ? 25.985 -1.358 -9.106 1.00 66.75 168 LYS A C 1
ATOM 1356 O O . LYS A 1 168 ? 25.868 -1.532 -10.305 1.00 66.75 168 LYS A O 1
ATOM 1361 N N . THR A 1 169 ? 25.801 -2.320 -8.204 1.00 60.16 169 THR A N 1
ATOM 1362 C CA . THR A 1 169 ? 25.533 -3.736 -8.489 1.00 60.16 169 THR A CA 1
ATOM 1363 C C . THR A 1 169 ? 24.070 -4.071 -8.786 1.00 60.16 169 THR A C 1
ATOM 1365 O O . THR A 1 169 ? 23.807 -5.167 -9.256 1.00 60.16 169 THR A O 1
ATOM 1368 N N . ILE A 1 170 ? 23.113 -3.175 -8.500 1.00 54.19 170 ILE A N 1
ATOM 1369 C CA . ILE A 1 170 ? 21.667 -3.414 -8.736 1.00 54.19 170 ILE A CA 1
ATOM 1370 C C . ILE A 1 170 ? 21.191 -2.698 -10.016 1.00 54.19 170 ILE A C 1
ATOM 1372 O O . ILE A 1 170 ? 20.006 -2.658 -10.334 1.00 54.19 170 ILE A O 1
ATOM 1376 N N . LEU A 1 171 ? 22.115 -2.107 -10.769 1.00 45.81 171 LEU A N 1
ATOM 1377 C CA . LEU A 1 171 ? 21.813 -1.531 -12.071 1.00 45.81 171 LEU A CA 1
ATOM 1378 C C . LEU A 1 171 ? 21.981 -2.631 -13.122 1.00 45.81 171 LEU A C 1
ATOM 1380 O O . LEU A 1 171 ? 23.021 -3.278 -13.155 1.00 45.81 171 LEU A O 1
ATOM 1384 N N . PHE A 1 172 ? 20.891 -2.846 -13.861 1.00 49.84 172 PHE A N 1
ATOM 1385 C CA . PHE A 1 172 ? 20.662 -3.853 -14.899 1.00 49.84 172 PHE A CA 1
ATOM 1386 C C . PHE A 1 172 ? 21.856 -4.140 -15.806 1.00 49.84 172 PHE A C 1
ATOM 1388 O O . PHE A 1 172 ? 22.484 -3.158 -16.262 1.00 49.84 172 PHE A O 1
#

Nearest PDB structures (foldseek):
  8uvw-assembly1_B  TM=6.989E-01  e=1.980E+00  Homo sapiens
  5jed-assembly1_A  TM=4.732E-01  e=1.740E+00  Pyrococcus furiosus
  8ffz-assembly1_G  TM=3.483E-01  e=8.185E+00  Saccharomyces cerevisiae S288C

Sequence (172 aa):
MVRVNTEIGYFVARVFGGQKECVLVLLLFRTTLGKGETFSRSRTNLWATNLVDIQEQGGGKWKMNVLSGIQPREGKDKDLKKIFWGDGGVHQNITHAVHPDPISGMHCWHQKVRLEKAKLDDNYGDVFVDTEKSTEVYRRWLKKTRPAPGPEGLRRPLWLKRPLKPPKTILF

Radius of gyration: 19.62 Å; Cα contacts (8 Å, |Δi|>4): 297; chains: 1; bounding box: 50×33×54 Å